Protein AF-A0A3L6MUE6-F1 (afdb_monomer_lite)

Sequence (154 aa):
MDWPVEPATLEFPALEQFYHAFGWVNPIILSSWLRNMPKLRYLKLDGLDRSLGIPYIEWRHLFDAIRDHQTVTGQSTSGLEVNVRYIHTSQWVRMSYRGVISHDSNIASERKMLSSDPEGLMDSQYCLEKHFYNELPFKYNYGLRFMLGGWKRV

Foldseek 3Di:
DDDDPDDDPDPDPQDQEDADADQDDQLQVLLVVLQRRQNHAEEEDYNHHPPDPPQLCRNVSNLVSLLPRCLAEHPHPAAHFYWYFQPQADPPFGATETWGHHPDPVRTDDADDADPDPVPLGRNRNLSCCSSNVVDPPVRSVNSCVRSPNPDPD

pLDDT: mean 78.24, std 14.58, range [39.66, 96.06]

Secondary structure (DSSP, 8-state):
-PPP-SPP-S-PPPP-EEEE--S---HHHHHHHHHT-TT--EEEEE----TT---GGGHHHHHHHHHT-HHHHSS-SS-EEEEEEEEEETTTEEEEEEEEE-SSTTTSPPPPP----TT----HHHHHHHHHTTSS-GGG-HHHHHHHT-----

Structure (mmCIF, N/CA/C/O backbone):
data_AF-A0A3L6MUE6-F1
#
_entry.id   AF-A0A3L6MUE6-F1
#
loop_
_atom_site.group_PDB
_atom_site.id
_atom_site.type_symbol
_atom_site.label_atom_id
_atom_site.label_alt_id
_atom_site.label_comp_id
_atom_site.label_asym_id
_atom_site.label_entity_id
_atom_site.label_seq_id
_atom_site.pdbx_PDB_ins_code
_atom_site.Cartn_x
_atom_site.Cartn_y
_atom_site.Cartn_z
_atom_site.occupancy
_atom_site.B_iso_or_equiv
_atom_site.auth_seq_id
_atom_site.auth_comp_id
_atom_site.auth_asym_id
_atom_site.auth_atom_id
_atom_site.pdbx_PDB_model_num
ATOM 1 N N . MET A 1 1 ? 7.981 -41.196 12.905 1.00 48.69 1 MET A N 1
ATOM 2 C CA . MET A 1 1 ? 7.707 -39.749 13.017 1.00 48.69 1 MET A CA 1
ATOM 3 C C . MET A 1 1 ? 6.461 -39.522 12.195 1.00 48.69 1 MET A C 1
ATOM 5 O O . MET A 1 1 ? 6.568 -39.386 10.983 1.00 48.69 1 MET A O 1
ATOM 9 N N . ASP A 1 2 ? 5.300 -39.623 12.834 1.00 72.44 2 ASP A N 1
ATOM 10 C CA . ASP A 1 2 ? 4.022 -39.403 12.166 1.00 72.44 2 ASP A CA 1
ATOM 11 C C . ASP A 1 2 ? 3.809 -37.898 12.026 1.00 72.44 2 ASP A C 1
ATOM 13 O O . ASP A 1 2 ? 3.928 -37.144 12.994 1.00 72.44 2 ASP A O 1
ATOM 17 N N . TRP A 1 3 ? 3.580 -37.453 10.792 1.00 70.44 3 TRP A N 1
ATOM 18 C CA . TRP A 1 3 ? 3.223 -36.070 10.511 1.00 70.44 3 TRP A CA 1
ATOM 19 C C . TRP A 1 3 ? 1.841 -35.791 11.117 1.00 70.44 3 TRP A C 1
ATOM 21 O O . TRP A 1 3 ? 0.956 -36.639 10.977 1.00 70.44 3 TRP A O 1
ATOM 31 N N . PRO A 1 4 ? 1.619 -34.647 11.784 1.00 70.44 4 PRO A N 1
ATOM 32 C CA . PRO A 1 4 ? 0.317 -34.350 12.362 1.00 70.44 4 PRO A CA 1
ATOM 33 C C . PRO A 1 4 ? -0.750 -34.301 11.259 1.00 70.44 4 PRO A C 1
ATOM 35 O O . PRO A 1 4 ? -0.640 -33.542 10.296 1.00 70.44 4 PRO A O 1
ATOM 38 N N . VAL A 1 5 ? -1.763 -35.158 11.402 1.00 74.69 5 VAL A N 1
ATOM 39 C CA . VAL A 1 5 ? -2.909 -35.290 10.482 1.00 74.69 5 VAL A CA 1
ATOM 40 C C . VAL A 1 5 ? -4.066 -34.374 10.889 1.00 74.69 5 VAL A C 1
ATOM 42 O O . VAL A 1 5 ? -4.978 -34.129 10.102 1.00 74.69 5 VAL A O 1
ATOM 45 N N . GLU A 1 6 ? -4.032 -33.874 12.124 1.00 68.44 6 GLU A N 1
ATOM 46 C CA . GLU A 1 6 ? -5.058 -32.999 12.671 1.00 68.44 6 GLU A CA 1
ATOM 47 C C . GLU A 1 6 ? -4.784 -31.536 12.292 1.00 68.44 6 GLU A C 1
ATOM 49 O O . GLU A 1 6 ? -3.644 -31.068 12.396 1.00 68.44 6 GLU A O 1
ATOM 54 N N . PRO A 1 7 ? -5.811 -30.791 11.846 1.00 60.22 7 PRO A N 1
ATOM 55 C CA . PRO A 1 7 ? -5.678 -29.368 11.579 1.00 60.22 7 PRO A CA 1
ATOM 56 C C . PRO A 1 7 ? -5.302 -28.631 12.867 1.00 60.22 7 PRO A C 1
ATOM 58 O O . PRO A 1 7 ? -5.819 -28.934 13.940 1.00 60.22 7 PRO A O 1
ATOM 61 N N . ALA A 1 8 ? -4.406 -27.649 12.759 1.00 61.56 8 ALA A N 1
ATOM 62 C CA . ALA A 1 8 ? -4.007 -26.826 13.894 1.00 61.56 8 ALA A CA 1
ATOM 63 C C . ALA A 1 8 ? -5.249 -26.195 14.554 1.00 61.56 8 ALA A C 1
ATOM 65 O O . ALA A 1 8 ? -5.962 -25.413 13.932 1.00 61.56 8 ALA A O 1
ATOM 66 N N . THR A 1 9 ? -5.507 -26.562 15.810 1.00 55.66 9 THR A N 1
ATOM 67 C CA . THR A 1 9 ? -6.663 -26.111 16.605 1.00 55.66 9 THR A CA 1
ATOM 68 C C . THR A 1 9 ? -6.404 -24.812 17.363 1.00 55.66 9 THR A C 1
ATOM 70 O O . THR A 1 9 ? -7.336 -24.186 17.862 1.00 55.66 9 THR A O 1
ATOM 73 N N . LEU A 1 10 ? -5.142 -24.392 17.457 1.00 55.62 10 LEU A N 1
ATOM 74 C CA . LEU A 1 10 ? -4.766 -23.098 18.009 1.00 55.62 10 LEU A CA 1
ATOM 75 C C . LEU A 1 10 ? -5.062 -22.016 16.974 1.00 55.62 10 LEU A C 1
ATOM 77 O O . LEU A 1 10 ? -4.404 -21.947 15.934 1.00 55.62 10 LEU A O 1
ATOM 81 N N . GLU A 1 11 ? -6.014 -21.138 17.288 1.00 58.56 11 GLU A N 1
ATOM 82 C CA . GLU A 1 11 ? -6.067 -19.832 16.642 1.00 58.56 11 GLU A CA 1
ATOM 83 C C . GLU A 1 11 ? -4.738 -19.129 16.928 1.00 58.56 11 GLU A C 1
ATOM 85 O O . GLU A 1 11 ? -4.469 -18.688 18.047 1.00 58.56 11 GLU A O 1
ATOM 90 N N . PHE A 1 12 ? -3.860 -19.080 15.925 1.00 57.12 12 PHE A N 1
ATOM 91 C CA . PHE A 1 12 ? -2.644 -18.288 16.019 1.00 57.12 12 PHE A CA 1
ATOM 92 C C . PHE A 1 12 ? -3.037 -16.847 16.358 1.00 57.12 12 PHE A C 1
ATOM 94 O O . PHE A 1 12 ? -4.003 -16.339 15.774 1.00 57.12 12 PHE A O 1
ATOM 101 N N . PRO A 1 13 ? -2.319 -16.168 17.275 1.00 63.78 13 PRO A N 1
ATOM 102 C CA . PRO A 1 13 ? -2.577 -14.761 17.527 1.00 63.78 13 PRO A CA 1
ATOM 103 C C . PRO A 1 13 ? -2.512 -14.038 16.186 1.00 63.78 13 PRO A C 1
ATOM 105 O O . PRO A 1 13 ? -1.503 -14.108 15.480 1.00 63.78 13 PRO A O 1
ATOM 108 N N . ALA A 1 14 ? -3.632 -13.429 15.800 1.00 77.69 14 ALA A N 1
ATOM 109 C CA . ALA A 1 14 ? -3.744 -12.801 14.496 1.00 77.69 14 ALA A CA 1
ATOM 110 C C . ALA A 1 14 ? -2.632 -11.756 14.361 1.00 77.69 14 ALA A C 1
ATOM 112 O O . ALA A 1 14 ? -2.505 -10.860 15.194 1.00 77.69 14 ALA A O 1
ATOM 113 N N . LEU A 1 15 ? -1.798 -11.935 13.340 1.00 87.94 15 LEU A N 1
ATOM 114 C CA . LEU A 1 15 ? -0.553 -11.203 13.184 1.00 87.94 15 LEU A CA 1
ATOM 115 C C . LEU A 1 15 ? -0.822 -9.695 13.079 1.00 87.94 15 LEU A C 1
ATOM 117 O O . LEU A 1 15 ? -1.491 -9.247 12.150 1.00 87.94 15 LEU A O 1
ATOM 121 N N . GLU A 1 16 ? -0.281 -8.917 14.017 1.00 91.38 16 GLU A N 1
ATOM 122 C CA . GLU A 1 16 ? -0.434 -7.455 14.019 1.00 91.38 16 GLU A CA 1
ATOM 123 C C . GLU A 1 16 ? 0.704 -6.733 13.297 1.00 91.38 16 GLU A C 1
ATOM 125 O O . GLU A 1 16 ? 0.531 -5.608 12.831 1.00 91.38 16 GLU A O 1
ATOM 130 N N . GLN A 1 17 ? 1.872 -7.365 13.191 1.00 93.06 17 GLN A N 1
ATOM 131 C CA . GLN A 1 17 ? 3.043 -6.768 12.562 1.00 93.06 17 GLN A CA 1
ATOM 132 C C . GLN A 1 17 ? 3.703 -7.767 11.621 1.00 93.06 17 GLN A C 1
ATOM 134 O O . GLN A 1 17 ? 4.024 -8.888 12.012 1.00 93.06 17 GLN A O 1
ATOM 139 N N . PHE A 1 18 ? 3.940 -7.341 10.387 1.00 91.38 18 PHE A N 1
ATOM 140 C CA . PHE A 1 18 ? 4.602 -8.137 9.370 1.00 91.38 18 PHE A CA 1
ATOM 141 C C . PHE A 1 18 ? 5.828 -7.390 8.859 1.00 91.38 18 PHE A C 1
ATOM 143 O O . PHE A 1 18 ? 5.739 -6.296 8.298 1.00 91.38 18 PHE A O 1
ATOM 150 N N . TYR A 1 19 ? 6.984 -8.011 9.064 1.00 90.50 19 TYR A N 1
ATOM 151 C CA . TYR A 1 19 ? 8.278 -7.509 8.636 1.00 90.50 19 TYR A CA 1
ATOM 152 C C . TYR A 1 19 ? 8.828 -8.466 7.597 1.00 90.50 19 TYR A C 1
ATOM 154 O O . TYR A 1 19 ? 9.045 -9.643 7.883 1.00 90.50 19 TYR A O 1
ATOM 162 N N . HIS A 1 20 ? 9.089 -7.956 6.403 1.00 84.81 20 HIS A N 1
ATOM 163 C CA . HIS A 1 20 ? 9.723 -8.736 5.362 1.00 84.81 20 HIS A CA 1
ATOM 164 C C . HIS A 1 20 ? 10.863 -7.946 4.732 1.00 84.81 20 HIS A C 1
ATOM 166 O O . HIS A 1 20 ? 10.673 -6.841 4.225 1.00 84.81 20 HIS A O 1
ATOM 172 N N . ALA A 1 21 ? 12.062 -8.516 4.815 1.00 72.69 21 ALA A N 1
ATOM 173 C CA . ALA A 1 21 ? 13.302 -7.896 4.377 1.00 72.69 21 ALA A CA 1
ATOM 174 C C . ALA A 1 21 ? 14.227 -8.966 3.787 1.00 72.69 21 ALA A C 1
ATOM 176 O O . ALA A 1 21 ? 15.202 -9.363 4.416 1.00 72.69 21 ALA A O 1
ATOM 177 N N . PHE A 1 22 ? 13.888 -9.472 2.605 1.00 64.44 22 PHE A N 1
ATOM 178 C CA . PHE A 1 22 ? 14.767 -10.327 1.812 1.00 64.44 22 PHE A CA 1
ATOM 179 C C . PHE A 1 22 ? 14.550 -10.025 0.332 1.00 64.44 22 PHE A C 1
ATOM 181 O O . PHE A 1 22 ? 13.432 -9.732 -0.085 1.00 64.44 22 PHE A O 1
ATOM 188 N N . GLY A 1 23 ? 15.625 -10.105 -0.456 1.00 63.47 23 GLY A N 1
ATOM 189 C CA . GLY A 1 23 ? 15.652 -9.679 -1.859 1.00 63.47 23 GLY A CA 1
ATOM 190 C C . GLY A 1 23 ? 14.593 -10.310 -2.765 1.00 63.47 23 GLY A C 1
ATOM 191 O O . GLY A 1 23 ? 14.295 -9.748 -3.813 1.00 63.47 23 GLY A O 1
ATOM 192 N N . TRP A 1 24 ? 13.999 -11.442 -2.372 1.00 67.56 24 TRP A N 1
ATOM 193 C CA . TRP A 1 24 ? 13.121 -12.247 -3.220 1.00 67.56 24 TRP A CA 1
ATOM 194 C C . TRP A 1 24 ? 11.772 -12.507 -2.550 1.00 67.56 24 TRP A C 1
ATOM 196 O O . TRP A 1 24 ? 11.657 -13.355 -1.666 1.00 67.56 24 TRP A O 1
ATOM 206 N N . VAL A 1 25 ? 10.723 -11.830 -3.022 1.00 70.69 25 VAL A N 1
ATOM 207 C CA . VAL A 1 25 ? 9.339 -12.179 -2.682 1.00 70.69 25 VAL A CA 1
ATOM 208 C C . VAL A 1 25 ? 8.438 -12.018 -3.897 1.00 70.69 25 VAL A C 1
ATOM 210 O O . VAL A 1 25 ? 8.577 -11.074 -4.672 1.00 70.69 25 VAL A O 1
ATOM 213 N N . ASN A 1 26 ? 7.491 -12.941 -4.062 1.00 78.81 26 ASN A N 1
ATOM 214 C CA . ASN A 1 26 ? 6.472 -12.836 -5.097 1.00 78.81 26 ASN A CA 1
ATOM 215 C C . ASN A 1 26 ? 5.346 -11.895 -4.611 1.00 78.81 26 ASN A C 1
ATOM 217 O O . ASN A 1 26 ? 4.681 -12.235 -3.624 1.00 78.81 26 ASN A O 1
ATOM 221 N N . PRO A 1 27 ? 5.081 -10.758 -5.289 1.00 81.75 27 PRO A N 1
ATOM 222 C CA . PRO A 1 27 ? 4.027 -9.819 -4.896 1.00 81.75 27 PRO A CA 1
ATOM 223 C C . PRO A 1 27 ? 2.633 -10.453 -4.808 1.00 81.75 27 PRO A C 1
ATOM 225 O O . PRO A 1 27 ? 1.828 -10.032 -3.982 1.00 81.75 27 PRO A O 1
ATOM 228 N N . ILE A 1 28 ? 2.354 -11.493 -5.601 1.00 85.31 28 ILE A N 1
ATOM 229 C CA . ILE A 1 28 ? 1.088 -12.239 -5.567 1.00 85.31 28 ILE A CA 1
ATOM 230 C C . ILE A 1 28 ? 0.968 -13.011 -4.251 1.00 85.31 28 ILE A C 1
ATOM 232 O O . ILE A 1 28 ? -0.053 -12.916 -3.570 1.00 85.31 28 ILE A O 1
ATOM 236 N N . ILE A 1 29 ? 2.019 -13.738 -3.858 1.00 85.38 29 ILE A N 1
ATOM 237 C CA . ILE A 1 29 ? 2.036 -14.496 -2.597 1.00 85.38 29 ILE A CA 1
ATOM 238 C C . ILE A 1 29 ? 1.884 -13.535 -1.421 1.00 85.38 29 ILE A C 1
ATOM 240 O O . ILE A 1 29 ? 1.026 -13.744 -0.565 1.00 85.38 29 ILE A O 1
ATOM 244 N N . LEU A 1 30 ? 2.650 -12.443 -1.422 1.00 87.31 30 LEU A N 1
ATOM 245 C CA . LEU A 1 30 ? 2.560 -11.442 -0.371 1.00 87.31 30 LEU A CA 1
ATOM 246 C C . LEU A 1 30 ? 1.166 -10.796 -0.319 1.00 87.31 30 LEU A C 1
ATOM 248 O O . LEU A 1 30 ? 0.614 -10.631 0.763 1.00 87.31 30 LEU A O 1
ATOM 252 N N . SER A 1 31 ? 0.547 -10.508 -1.468 1.00 90.25 31 SER A N 1
ATOM 253 C CA . SER A 1 31 ? -0.829 -9.997 -1.510 1.00 90.25 31 SER A CA 1
ATOM 254 C C . SER A 1 31 ? -1.840 -10.969 -0.891 1.00 90.25 31 SER A C 1
ATOM 256 O O . SER A 1 31 ? -2.765 -10.539 -0.203 1.00 90.25 31 SER A O 1
ATOM 258 N N . SER A 1 32 ? -1.647 -12.277 -1.090 1.00 89.62 32 SER A N 1
ATOM 259 C CA . SER A 1 32 ? -2.472 -13.316 -0.472 1.00 89.62 32 SER A CA 1
ATOM 260 C C . SER A 1 32 ? -2.282 -13.340 1.043 1.00 89.62 32 SER A C 1
ATOM 262 O O . SER A 1 32 ? -3.259 -13.397 1.785 1.00 89.62 32 SER A O 1
ATOM 264 N N . TRP A 1 33 ? -1.042 -13.221 1.521 1.00 90.00 33 TRP A N 1
ATOM 265 C CA . TRP A 1 33 ? -0.752 -13.151 2.953 1.00 90.00 33 TRP A CA 1
ATOM 266 C C . TRP A 1 33 ? -1.421 -11.951 3.613 1.00 90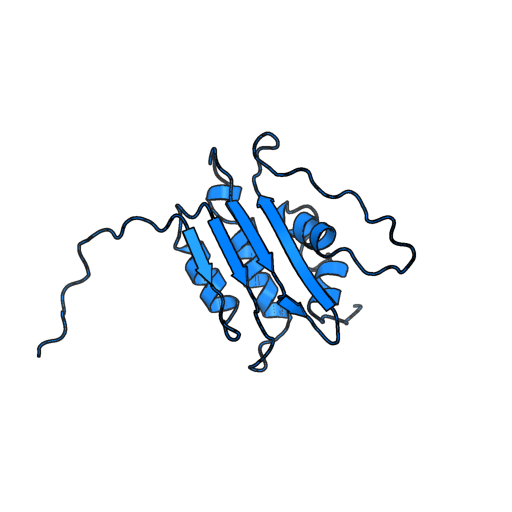.00 33 TRP A C 1
ATOM 268 O O . TRP A 1 33 ? -2.131 -12.137 4.596 1.00 90.00 33 TRP A O 1
ATOM 278 N N . LEU A 1 34 ? -1.285 -10.753 3.034 1.00 90.50 34 LEU A N 1
ATOM 279 C CA . LEU A 1 34 ? -1.917 -9.544 3.573 1.00 90.50 34 LEU A CA 1
ATOM 280 C C . LEU A 1 34 ? -3.438 -9.697 3.693 1.00 90.50 34 LEU A C 1
ATOM 282 O O . LEU A 1 34 ? -4.013 -9.337 4.713 1.00 90.50 34 LEU A O 1
ATOM 286 N N . ARG A 1 35 ? -4.097 -10.305 2.700 1.00 89.69 35 ARG A N 1
ATOM 287 C CA . ARG A 1 35 ? -5.549 -10.565 2.746 1.00 89.69 35 ARG A CA 1
ATOM 288 C C . ARG A 1 35 ? -5.967 -11.505 3.880 1.00 89.69 35 ARG A C 1
ATOM 290 O O . ARG A 1 35 ? -7.115 -11.452 4.307 1.00 89.69 35 ARG A O 1
ATOM 297 N N . ASN A 1 36 ? -5.058 -12.353 4.356 1.00 88.38 36 ASN A N 1
ATOM 298 C CA . ASN A 1 36 ? -5.296 -13.323 5.425 1.00 88.38 36 ASN A CA 1
ATOM 299 C C . ASN A 1 36 ? -4.746 -12.864 6.791 1.00 88.38 36 ASN A C 1
ATOM 301 O O . ASN A 1 36 ? -4.722 -13.650 7.735 1.00 88.38 36 ASN A O 1
ATOM 305 N N . MET A 1 37 ? -4.326 -11.601 6.924 1.00 90.25 37 MET A N 1
ATOM 306 C CA . MET A 1 37 ? -3.836 -11.011 8.177 1.00 90.25 37 MET A CA 1
ATOM 307 C C . MET A 1 37 ? -4.776 -9.888 8.655 1.00 90.25 37 MET A C 1
ATOM 309 O O . MET A 1 37 ? -4.380 -8.729 8.710 1.00 90.25 37 MET A O 1
ATOM 313 N N . PRO A 1 38 ? -6.027 -10.189 9.049 1.00 87.50 38 PRO A N 1
ATOM 314 C CA . PRO A 1 38 ? -7.067 -9.175 9.272 1.00 87.50 38 PRO A CA 1
ATOM 315 C C . PRO A 1 38 ? -6.750 -8.168 10.388 1.00 87.50 38 PRO A C 1
ATOM 317 O O . PRO A 1 38 ? -7.289 -7.064 10.398 1.00 87.50 38 PRO A O 1
ATOM 320 N N . LYS A 1 39 ? -5.869 -8.530 11.330 1.00 88.06 39 LYS A N 1
ATOM 321 C CA . LYS A 1 39 ? -5.440 -7.657 12.434 1.00 88.06 39 LYS A CA 1
ATOM 322 C C . LYS A 1 39 ? -4.116 -6.936 12.163 1.00 88.06 39 LYS A C 1
ATOM 324 O O . LYS A 1 39 ? -3.582 -6.315 13.078 1.00 88.06 39 LYS A O 1
ATOM 329 N N . LEU A 1 40 ? -3.588 -6.996 10.937 1.00 92.56 40 LEU A N 1
ATOM 330 C CA . LEU A 1 40 ? -2.327 -6.350 10.590 1.00 92.56 40 LEU A CA 1
ATOM 331 C C . LEU A 1 40 ? -2.432 -4.829 10.741 1.00 92.56 40 LEU A C 1
ATOM 333 O O . LEU A 1 40 ? -3.236 -4.170 10.081 1.00 92.56 40 LEU A O 1
ATOM 337 N N . ARG A 1 41 ? -1.577 -4.282 11.600 1.00 93.19 41 ARG A N 1
ATOM 338 C CA . ARG A 1 41 ? -1.441 -2.850 11.890 1.00 93.19 41 ARG A CA 1
ATOM 339 C C . ARG A 1 41 ? -0.161 -2.265 11.324 1.00 93.19 41 ARG A C 1
ATOM 341 O O . ARG A 1 41 ? -0.134 -1.082 11.013 1.00 93.19 41 ARG A O 1
ATOM 348 N N . TYR A 1 42 ? 0.878 -3.083 11.181 1.00 95.06 42 TYR A N 1
ATOM 349 C CA . TYR A 1 42 ? 2.178 -2.646 10.698 1.00 95.06 42 TYR A CA 1
ATOM 350 C C . TYR A 1 42 ? 2.703 -3.568 9.600 1.00 95.06 42 TYR A C 1
ATOM 352 O O . TYR A 1 42 ? 2.877 -4.768 9.811 1.00 95.06 42 TYR A O 1
ATOM 360 N N . LEU A 1 43 ? 3.007 -2.992 8.443 1.00 94.38 43 LEU A N 1
ATOM 361 C CA . LEU A 1 43 ? 3.596 -3.658 7.293 1.00 94.38 43 LEU A CA 1
ATOM 362 C C . LEU A 1 43 ? 4.916 -2.980 6.937 1.00 94.38 43 LEU A C 1
ATOM 364 O O . LEU A 1 43 ? 4.931 -1.839 6.476 1.00 94.38 43 LEU A O 1
ATOM 368 N N . LYS A 1 44 ? 6.028 -3.705 7.062 1.00 93.00 44 LYS A N 1
ATOM 369 C CA . LYS A 1 44 ? 7.328 -3.254 6.562 1.00 93.00 44 LYS A CA 1
ATOM 370 C C . LYS A 1 44 ? 7.867 -4.185 5.496 1.00 93.00 44 LYS A C 1
ATOM 372 O O . LYS A 1 44 ? 8.057 -5.373 5.745 1.00 93.00 44 LYS A O 1
ATOM 377 N N . LEU A 1 45 ? 8.172 -3.600 4.345 1.00 88.00 45 LEU A N 1
ATOM 378 C CA . LEU A 1 45 ? 8.750 -4.263 3.186 1.00 88.00 45 LEU A CA 1
ATOM 379 C C . LEU A 1 45 ? 10.061 -3.571 2.835 1.00 88.00 45 LEU A C 1
ATOM 381 O O . LEU A 1 45 ? 10.069 -2.366 2.588 1.00 88.00 45 LEU A O 1
ATOM 385 N N . ASP A 1 46 ? 11.162 -4.313 2.840 1.00 84.62 46 ASP A N 1
ATOM 386 C CA . ASP A 1 46 ? 12.502 -3.761 2.638 1.00 84.62 46 ASP A CA 1
ATOM 387 C C . ASP A 1 46 ? 13.291 -4.546 1.590 1.00 84.62 46 ASP A C 1
ATOM 389 O O . ASP A 1 46 ? 13.237 -5.777 1.563 1.00 84.62 46 ASP A O 1
ATOM 393 N N . GLY A 1 47 ? 14.052 -3.828 0.764 1.00 69.00 47 GLY A N 1
ATOM 394 C CA . GLY A 1 47 ? 15.062 -4.405 -0.124 1.00 69.00 47 GLY A CA 1
ATOM 395 C C . GLY A 1 47 ? 14.524 -5.395 -1.155 1.00 69.00 47 GLY A C 1
ATOM 396 O O . GLY A 1 47 ? 15.234 -6.331 -1.509 1.00 69.00 47 GLY A O 1
ATOM 397 N N . LEU A 1 48 ? 13.282 -5.223 -1.617 1.00 70.50 48 LEU A N 1
ATOM 398 C CA . LEU A 1 48 ? 12.687 -6.115 -2.609 1.00 70.50 48 LEU A CA 1
ATOM 399 C C . LEU A 1 48 ? 13.312 -5.870 -3.992 1.00 70.50 48 LEU A C 1
ATOM 401 O O . LEU A 1 48 ? 13.193 -4.776 -4.557 1.00 70.50 48 LEU A O 1
ATOM 405 N N . ASP A 1 49 ? 13.959 -6.898 -4.538 1.00 63.47 49 ASP A N 1
ATOM 406 C CA . ASP A 1 49 ? 14.622 -6.872 -5.839 1.00 63.47 49 ASP A CA 1
ATOM 407 C C . ASP A 1 49 ? 13.763 -7.559 -6.921 1.00 63.47 49 ASP A C 1
ATOM 409 O O . ASP A 1 49 ? 12.945 -8.439 -6.657 1.00 63.47 49 ASP A O 1
ATOM 413 N N . ARG A 1 50 ? 13.944 -7.152 -8.183 1.00 61.97 50 ARG A N 1
ATOM 414 C CA . ARG A 1 50 ? 13.214 -7.650 -9.368 1.00 61.97 50 ARG A CA 1
ATOM 415 C C . ARG A 1 50 ? 13.617 -9.068 -9.788 1.00 61.97 50 ARG A C 1
ATOM 417 O O . ARG A 1 50 ? 13.209 -9.526 -10.863 1.00 61.97 50 ARG A O 1
ATOM 424 N N . SER A 1 51 ? 14.460 -9.750 -9.023 1.00 50.09 51 SER A N 1
ATOM 425 C CA . SER A 1 51 ? 15.059 -11.015 -9.426 1.00 50.09 51 SER A CA 1
ATOM 426 C C . SER A 1 51 ? 14.029 -12.141 -9.337 1.00 50.09 51 SER A C 1
ATOM 428 O O . SER A 1 51 ? 13.831 -12.712 -8.276 1.00 50.09 51 SER A O 1
ATOM 430 N N . LEU A 1 52 ? 13.339 -12.388 -10.466 1.00 50.44 52 LEU A N 1
ATOM 431 C CA . LEU A 1 52 ? 12.870 -13.698 -10.978 1.00 50.44 52 LEU A CA 1
ATOM 432 C C . LEU A 1 52 ? 12.034 -13.605 -12.287 1.00 50.44 52 LEU A C 1
ATOM 434 O O . LEU A 1 52 ? 11.357 -14.558 -12.658 1.00 50.44 52 LEU A O 1
ATOM 438 N N . GLY A 1 53 ? 12.046 -12.481 -13.020 1.00 56.03 53 GLY A N 1
ATOM 439 C CA . GLY A 1 53 ? 11.263 -12.367 -14.267 1.00 56.03 53 GLY A CA 1
ATOM 440 C C . GLY A 1 53 ? 9.756 -12.179 -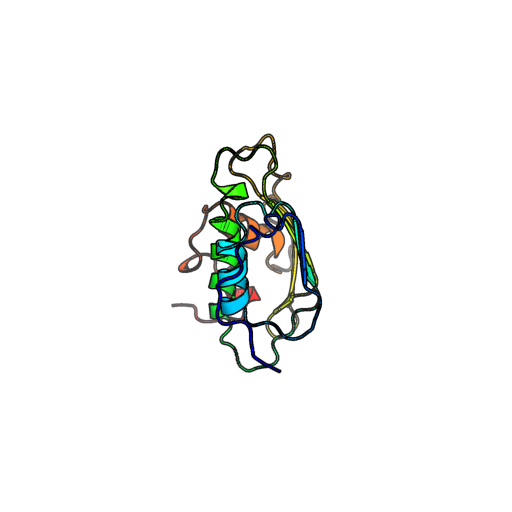14.047 1.00 56.03 53 GLY A C 1
ATOM 441 O O . GLY A 1 53 ? 8.966 -12.346 -14.974 1.00 56.03 53 GLY A O 1
ATOM 442 N N . ILE A 1 54 ? 9.357 -11.798 -12.829 1.00 61.56 54 ILE A N 1
ATOM 443 C CA . ILE A 1 54 ? 7.975 -11.446 -12.496 1.00 61.56 54 ILE A CA 1
ATOM 444 C C . ILE A 1 54 ? 7.586 -10.170 -13.268 1.00 61.56 54 ILE A C 1
ATOM 446 O O . ILE A 1 54 ? 8.296 -9.158 -13.172 1.00 61.56 54 ILE A O 1
ATOM 450 N N . PRO A 1 55 ? 6.473 -10.179 -14.027 1.00 68.06 55 PRO A N 1
ATOM 451 C CA . PRO A 1 55 ? 5.986 -8.993 -14.715 1.00 68.06 55 PRO A CA 1
ATOM 452 C C . PRO A 1 55 ? 5.769 -7.827 -13.748 1.00 68.06 55 PRO A C 1
ATOM 454 O O . PRO A 1 55 ? 5.218 -7.984 -12.662 1.00 68.06 55 PRO A O 1
ATOM 457 N N . TYR A 1 56 ? 6.141 -6.619 -14.167 1.00 68.69 56 TYR A N 1
ATOM 458 C CA . TYR A 1 56 ? 5.977 -5.410 -13.352 1.00 68.69 56 TYR A CA 1
ATOM 459 C C . TYR A 1 56 ? 4.535 -5.164 -12.889 1.00 68.69 56 TYR A C 1
ATOM 461 O O . TYR A 1 56 ? 4.304 -4.507 -11.877 1.00 68.69 56 TYR A O 1
ATOM 469 N N . ILE A 1 57 ? 3.562 -5.680 -13.643 1.00 70.19 57 ILE A N 1
ATOM 470 C CA . ILE A 1 57 ? 2.142 -5.551 -13.340 1.00 70.19 57 ILE A CA 1
ATOM 471 C C . ILE A 1 57 ? 1.761 -6.302 -12.062 1.00 70.19 57 ILE A C 1
ATOM 473 O O . ILE A 1 57 ? 0.800 -5.905 -11.413 1.00 70.19 57 ILE A O 1
ATOM 477 N N . GLU A 1 58 ? 2.529 -7.317 -11.652 1.00 79.38 58 GLU A N 1
ATOM 478 C CA . GLU A 1 58 ? 2.190 -8.138 -10.486 1.00 79.38 58 GLU A CA 1
ATOM 479 C C . GLU A 1 58 ? 2.275 -7.363 -9.167 1.00 79.38 58 GLU A C 1
ATOM 481 O O . GLU A 1 58 ? 1.548 -7.650 -8.218 1.00 79.38 58 GLU A O 1
ATOM 486 N N . TRP A 1 59 ? 3.084 -6.303 -9.124 1.00 81.44 59 TRP A N 1
ATOM 487 C CA . TRP A 1 59 ? 3.165 -5.389 -7.983 1.00 81.44 59 TRP A CA 1
ATOM 488 C C . TRP A 1 59 ? 1.841 -4.695 -7.671 1.00 81.44 59 TRP A C 1
ATOM 490 O O . TRP A 1 59 ? 1.593 -4.347 -6.517 1.00 81.44 59 TRP A O 1
ATOM 500 N N . ARG A 1 60 ? 0.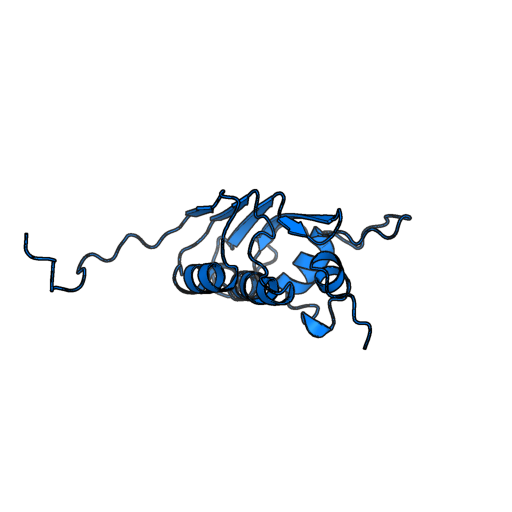946 -4.561 -8.662 1.00 86.25 60 ARG A N 1
ATOM 501 C CA . ARG A 1 60 ? -0.406 -4.052 -8.415 1.00 86.25 60 ARG A CA 1
ATOM 502 C C . ARG A 1 60 ? -1.151 -4.917 -7.403 1.00 86.25 60 ARG A C 1
ATOM 504 O O . ARG A 1 60 ? -1.910 -4.371 -6.625 1.00 86.25 60 ARG A O 1
ATOM 511 N N . HIS A 1 61 ? -0.931 -6.237 -7.390 1.00 88.75 61 HIS A N 1
ATOM 512 C CA . HIS A 1 61 ? -1.666 -7.140 -6.504 1.00 88.75 61 HIS A CA 1
ATOM 513 C C . HIS A 1 61 ? -1.320 -6.867 -5.045 1.00 88.75 61 HIS A C 1
ATOM 515 O O . HIS A 1 61 ? -2.208 -6.852 -4.194 1.00 88.75 61 HIS A O 1
ATOM 521 N N . LEU A 1 62 ? -0.045 -6.583 -4.774 1.00 89.88 62 LEU A N 1
ATOM 522 C CA . LEU A 1 62 ? 0.410 -6.138 -3.465 1.00 89.88 62 LEU A CA 1
ATOM 523 C C . LEU A 1 62 ? -0.222 -4.793 -3.085 1.00 89.88 62 LEU A C 1
ATOM 525 O O . LEU A 1 62 ? -0.755 -4.659 -1.988 1.00 89.88 62 LEU A O 1
ATOM 529 N N . PHE A 1 63 ? -0.193 -3.811 -3.986 1.00 91.38 63 PHE A N 1
ATOM 530 C CA . PHE A 1 63 ? -0.724 -2.477 -3.698 1.00 91.38 63 PHE A CA 1
ATOM 531 C C . PHE A 1 63 ? -2.251 -2.457 -3.541 1.00 91.38 63 PHE A C 1
ATOM 533 O O . PHE A 1 63 ? -2.753 -1.803 -2.629 1.00 91.38 63 PHE A O 1
ATOM 540 N N . ASP A 1 64 ? -2.973 -3.240 -4.344 1.00 93.44 64 ASP A N 1
ATOM 541 C CA . ASP A 1 64 ? -4.411 -3.465 -4.201 1.00 93.44 64 ASP A CA 1
ATOM 542 C C . ASP A 1 64 ? -4.712 -4.128 -2.849 1.00 93.44 64 ASP A C 1
ATOM 544 O O . ASP A 1 64 ? -5.632 -3.714 -2.156 1.00 93.44 64 ASP A O 1
ATOM 548 N N . ALA A 1 65 ? -3.919 -5.122 -2.427 1.00 94.00 65 ALA A N 1
ATOM 549 C CA . ALA A 1 65 ? -4.101 -5.765 -1.124 1.00 94.00 65 ALA A CA 1
ATOM 550 C C . ALA A 1 65 ? -3.843 -4.819 0.060 1.00 94.00 65 ALA A C 1
ATOM 552 O O . ALA A 1 65 ? -4.500 -4.962 1.085 1.00 94.00 65 ALA A O 1
ATOM 553 N N . ILE A 1 66 ? -2.926 -3.855 -0.080 1.00 94.31 66 ILE A N 1
ATOM 554 C CA . ILE A 1 66 ? -2.718 -2.788 0.910 1.00 94.31 66 ILE A CA 1
ATOM 555 C C . ILE A 1 66 ? -3.927 -1.846 0.936 1.00 94.31 66 ILE A C 1
ATOM 557 O O . ILE A 1 66 ? -4.477 -1.606 2.006 1.00 94.31 66 ILE A O 1
ATOM 561 N N . ARG A 1 67 ? -4.361 -1.345 -0.231 1.00 93.81 67 ARG A N 1
ATOM 562 C CA . ARG A 1 67 ? -5.533 -0.461 -0.366 1.00 93.81 67 ARG A CA 1
ATOM 563 C C . ARG A 1 67 ? -6.780 -1.085 0.260 1.00 93.81 67 ARG A C 1
ATOM 565 O O . ARG A 1 67 ? -7.492 -0.429 1.007 1.00 93.81 67 ARG A O 1
ATOM 572 N N . ASP A 1 68 ? -7.029 -2.352 -0.057 1.00 93.31 68 ASP A N 1
ATOM 573 C CA . ASP A 1 68 ? -8.253 -3.060 0.318 1.00 93.31 68 ASP A CA 1
ATOM 574 C C . ASP A 1 68 ? -8.156 -3.727 1.699 1.00 93.31 68 ASP A C 1
ATOM 576 O O . ASP A 1 68 ? -9.074 -4.441 2.110 1.00 93.31 68 ASP A O 1
ATOM 580 N N . HIS A 1 69 ? -7.051 -3.532 2.424 1.00 93.62 69 HIS A N 1
ATOM 581 C CA . HIS A 1 69 ? -6.850 -4.178 3.712 1.00 93.62 69 HIS A CA 1
ATOM 582 C C . HIS A 1 69 ? -7.933 -3.751 4.716 1.00 93.62 69 HIS A C 1
ATOM 584 O O . HIS A 1 69 ? -8.368 -2.597 4.743 1.00 93.62 69 HIS A O 1
ATOM 590 N N . GLN A 1 70 ? -8.370 -4.669 5.581 1.00 89.88 70 GLN A N 1
ATOM 591 C CA . GLN A 1 70 ? -9.467 -4.406 6.522 1.00 89.88 70 GLN A CA 1
ATOM 592 C C . GLN A 1 70 ? -9.147 -3.272 7.502 1.00 89.88 70 GLN A C 1
ATOM 594 O O . GLN A 1 70 ? -10.036 -2.513 7.881 1.00 89.88 70 GLN A O 1
ATOM 599 N N . THR A 1 71 ? -7.877 -3.112 7.877 1.00 90.81 71 THR A N 1
ATOM 600 C CA . THR A 1 71 ? -7.452 -1.999 8.737 1.00 90.81 71 THR A CA 1
ATOM 601 C C . THR A 1 71 ? -7.413 -0.646 8.029 1.00 90.81 71 THR A C 1
ATOM 603 O O . THR A 1 71 ? -7.381 0.364 8.723 1.00 90.81 71 THR A O 1
ATOM 606 N N . VAL A 1 72 ? -7.479 -0.613 6.692 1.00 89.50 72 VAL A N 1
ATOM 607 C CA . VAL A 1 72 ? -7.603 0.613 5.883 1.00 89.50 72 VAL A CA 1
ATOM 608 C C . VAL A 1 72 ? -9.068 0.963 5.625 1.00 89.50 72 VAL A C 1
ATOM 610 O O . VAL A 1 72 ? -9.471 2.114 5.786 1.00 89.50 72 VAL A O 1
ATOM 613 N N . THR A 1 73 ? -9.854 -0.032 5.204 1.00 82.56 73 THR A N 1
ATOM 614 C CA . THR A 1 73 ? -11.226 0.156 4.703 1.00 82.56 73 THR A CA 1
ATOM 615 C C . THR A 1 73 ? -12.308 0.032 5.776 1.00 82.56 73 THR A C 1
ATOM 617 O O . THR A 1 73 ? -13.416 0.533 5.582 1.00 82.56 73 THR A O 1
ATOM 620 N N . GLY A 1 74 ? -12.021 -0.652 6.887 1.00 72.62 74 GLY A N 1
ATOM 621 C CA . GLY A 1 74 ? -12.970 -0.903 7.970 1.00 72.62 74 GLY A CA 1
ATOM 622 C C . GLY A 1 74 ? -13.062 0.230 8.997 1.00 72.62 74 GLY A C 1
ATOM 623 O O . GLY A 1 74 ? -12.369 1.237 8.909 1.00 72.62 74 GLY A O 1
ATOM 624 N N . GLN A 1 75 ? -13.868 0.020 10.045 1.00 66.44 75 GLN A N 1
ATOM 625 C CA . GLN A 1 75 ? -13.954 0.890 11.237 1.00 66.44 75 GLN A CA 1
ATOM 626 C C . GLN A 1 75 ? -12.720 0.757 12.156 1.00 66.44 75 GLN A C 1
ATOM 628 O O . GLN A 1 75 ? -12.818 0.787 13.382 1.00 66.44 75 GLN A O 1
ATOM 633 N N . SER A 1 76 ? -11.551 0.520 11.569 1.00 72.50 76 SER A N 1
ATOM 634 C CA . SER A 1 76 ? -10.297 0.385 12.294 1.00 72.50 76 SER A CA 1
ATOM 635 C C . SER A 1 76 ? -9.882 1.739 12.860 1.00 72.50 76 SER A C 1
ATOM 637 O O . SER A 1 76 ? -9.767 2.713 12.122 1.00 72.50 76 SER A O 1
ATOM 639 N N . THR A 1 77 ? -9.602 1.794 14.161 1.00 77.12 77 THR A N 1
ATOM 640 C CA . THR A 1 77 ? -9.126 3.011 14.837 1.00 77.12 77 THR A CA 1
ATOM 641 C C . THR A 1 77 ? -7.627 3.265 14.652 1.00 77.12 77 THR A C 1
ATOM 643 O O . THR A 1 77 ? -7.132 4.298 15.090 1.00 77.12 77 THR A O 1
ATOM 646 N N . SER A 1 78 ? -6.890 2.339 14.026 1.00 83.56 78 SER A N 1
ATOM 647 C CA . SER A 1 78 ? -5.427 2.423 13.894 1.00 83.56 78 SER A CA 1
ATOM 648 C C . SER A 1 78 ? -4.913 2.606 12.466 1.00 83.56 78 SER A C 1
ATOM 650 O O . SER A 1 78 ? -3.742 2.929 12.298 1.00 83.56 78 SER A O 1
ATOM 652 N N . GLY A 1 79 ? -5.739 2.386 11.437 1.00 91.12 79 GLY A N 1
ATOM 653 C CA . GLY A 1 79 ? -5.242 2.319 10.058 1.00 91.12 79 GLY A CA 1
ATOM 654 C C . GLY A 1 79 ? -4.260 1.156 9.836 1.00 91.12 79 GLY A C 1
ATOM 655 O O . GLY A 1 79 ? -4.108 0.275 10.692 1.00 91.12 79 GLY A O 1
ATOM 656 N N . LEU A 1 80 ? -3.578 1.175 8.689 1.00 95.25 80 LEU A N 1
ATOM 657 C CA . LEU A 1 80 ? -2.419 0.330 8.390 1.00 95.25 80 LEU A CA 1
ATOM 658 C C . LEU A 1 80 ? -1.169 1.205 8.245 1.00 95.25 80 LEU A C 1
ATOM 660 O O . LEU A 1 80 ? -1.074 1.990 7.301 1.00 95.25 80 LEU A O 1
ATOM 664 N N . GLU A 1 81 ? -0.193 1.056 9.140 1.00 96.06 81 GLU A N 1
ATOM 665 C CA . GLU A 1 81 ? 1.128 1.658 8.959 1.00 96.06 81 GLU A CA 1
ATOM 666 C C . GLU A 1 81 ? 1.910 0.853 7.918 1.00 96.06 81 GLU A C 1
ATOM 668 O O . GLU A 1 81 ? 2.193 -0.331 8.103 1.00 96.06 81 GLU A O 1
ATOM 673 N N . VAL A 1 82 ? 2.271 1.505 6.816 1.00 94.88 82 VAL A N 1
ATOM 674 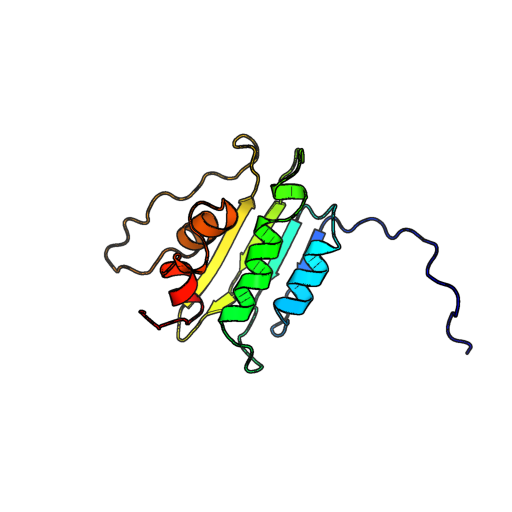C CA . VAL A 1 82 ? 3.029 0.908 5.720 1.00 94.88 82 VAL A CA 1
ATOM 675 C C . VAL A 1 82 ? 4.382 1.592 5.607 1.00 94.88 82 VAL A C 1
ATOM 677 O O . VAL A 1 82 ? 4.480 2.812 5.490 1.00 94.88 82 VAL A O 1
ATOM 680 N N . ASN A 1 83 ? 5.437 0.784 5.599 1.00 92.56 83 ASN A N 1
ATOM 681 C CA . ASN A 1 83 ? 6.817 1.207 5.425 1.00 92.56 83 ASN A CA 1
ATOM 682 C C . ASN A 1 83 ? 7.473 0.376 4.321 1.00 92.56 83 ASN A C 1
ATOM 684 O O . ASN A 1 83 ? 7.989 -0.718 4.550 1.00 92.56 83 ASN A O 1
ATOM 688 N N . VAL A 1 84 ? 7.425 0.905 3.108 1.00 88.25 84 VAL A N 1
ATOM 689 C CA . VAL A 1 84 ? 8.035 0.332 1.916 1.00 88.25 84 VAL A CA 1
ATOM 690 C C . VAL A 1 84 ? 9.359 1.040 1.675 1.00 88.25 84 VAL A C 1
ATOM 692 O O . VAL A 1 84 ? 9.388 2.247 1.431 1.00 88.25 84 VAL A O 1
ATOM 695 N N . ARG A 1 85 ? 10.462 0.298 1.728 1.00 84.19 85 ARG A N 1
ATOM 696 C CA . ARG A 1 85 ? 11.809 0.835 1.532 1.00 84.19 85 ARG A CA 1
ATOM 697 C C . ARG A 1 85 ? 12.514 0.098 0.413 1.00 84.19 85 ARG A C 1
ATOM 699 O O . ARG A 1 85 ? 12.558 -1.128 0.399 1.00 84.19 85 ARG A O 1
ATOM 706 N N . TYR A 1 86 ? 13.105 0.875 -0.491 1.00 73.94 86 TYR A N 1
ATOM 707 C CA . TYR A 1 86 ? 14.006 0.365 -1.521 1.00 73.94 86 TYR A CA 1
ATOM 708 C C . TYR A 1 86 ? 13.387 -0.745 -2.379 1.00 73.94 86 TYR A C 1
ATOM 710 O O . TYR A 1 86 ? 14.052 -1.735 -2.674 1.00 73.94 86 TYR A O 1
ATOM 718 N N . ILE A 1 87 ? 12.130 -0.587 -2.818 1.00 75.25 87 ILE A N 1
ATOM 719 C CA . ILE A 1 87 ? 11.663 -1.418 -3.931 1.00 75.25 87 ILE A CA 1
ATOM 720 C C . ILE A 1 87 ? 12.418 -0.938 -5.167 1.00 75.25 87 ILE A C 1
ATOM 722 O O . ILE A 1 87 ? 12.273 0.211 -5.600 1.00 75.25 87 ILE A O 1
ATOM 726 N N . HIS A 1 88 ? 13.254 -1.812 -5.716 1.00 69.31 88 HIS A N 1
ATOM 727 C CA . HIS A 1 88 ? 13.992 -1.529 -6.936 1.00 69.31 88 HIS A CA 1
ATOM 728 C C . HIS A 1 88 ? 13.035 -1.644 -8.128 1.00 69.31 88 HIS A C 1
ATOM 730 O O . HIS A 1 88 ? 12.599 -2.735 -8.492 1.00 69.31 88 HIS A O 1
ATOM 736 N N . THR A 1 89 ? 12.677 -0.514 -8.741 1.00 62.59 89 THR A N 1
ATOM 737 C CA . THR A 1 89 ? 11.713 -0.456 -9.848 1.00 62.59 89 THR A CA 1
ATOM 738 C C . THR A 1 89 ? 12.381 0.056 -11.126 1.00 62.59 89 THR A C 1
ATOM 740 O O . THR A 1 89 ? 13.088 1.056 -11.094 1.00 62.59 89 THR A O 1
ATOM 743 N N . SER A 1 90 ? 12.197 -0.666 -12.242 1.00 61.03 90 SER A N 1
ATOM 744 C CA . SER A 1 90 ? 12.875 -0.462 -13.544 1.00 61.03 90 SER A CA 1
ATOM 745 C C . SER A 1 90 ? 14.344 0.028 -13.451 1.00 61.03 90 SER A C 1
ATOM 747 O O . SER A 1 90 ? 15.013 -0.216 -12.451 1.00 61.03 90 SER A O 1
ATOM 749 N N . GLN A 1 91 ? 14.944 0.559 -14.519 1.00 54.62 91 GLN A N 1
ATOM 750 C CA . GLN A 1 91 ? 16.342 1.002 -14.465 1.00 54.62 91 GLN A CA 1
ATOM 751 C C . GLN A 1 91 ? 16.384 2.333 -13.702 1.00 54.62 91 GLN A C 1
ATOM 753 O O . GLN A 1 91 ? 16.080 3.360 -14.291 1.00 54.62 91 GLN A O 1
ATOM 758 N N . TRP A 1 92 ? 16.768 2.303 -12.421 1.00 56.56 92 TRP A N 1
ATOM 759 C CA . TRP A 1 92 ? 17.148 3.462 -11.583 1.00 56.56 92 TRP A CA 1
ATOM 760 C C . TRP A 1 92 ? 16.078 4.118 -10.697 1.00 56.56 92 TRP A C 1
ATOM 762 O O . TRP A 1 92 ? 16.434 5.002 -9.919 1.00 56.56 92 TRP A O 1
ATOM 772 N N . VAL A 1 93 ? 14.816 3.676 -10.702 1.00 61.00 93 VAL A N 1
ATOM 773 C CA . VAL A 1 93 ? 13.793 4.278 -9.827 1.00 61.00 93 VAL A CA 1
ATOM 774 C C . VAL A 1 93 ? 13.655 3.485 -8.529 1.00 61.00 93 VAL A C 1
ATOM 776 O O . VAL A 1 93 ? 13.290 2.308 -8.518 1.00 61.00 93 VAL A O 1
ATOM 779 N N . ARG A 1 94 ? 13.935 4.135 -7.399 1.00 71.88 94 ARG A N 1
ATOM 780 C CA . ARG A 1 94 ? 13.668 3.581 -6.066 1.00 71.88 94 ARG A CA 1
ATOM 781 C C . ARG A 1 94 ? 12.291 4.036 -5.615 1.00 71.88 94 ARG A C 1
ATOM 783 O O . ARG A 1 94 ? 12.066 5.230 -5.449 1.00 71.88 94 ARG A O 1
ATOM 790 N N . MET A 1 95 ? 11.393 3.083 -5.403 1.00 78.50 95 MET A N 1
ATOM 791 C CA . MET A 1 95 ? 10.077 3.360 -4.841 1.00 78.50 95 MET A CA 1
ATOM 792 C C . MET A 1 95 ? 10.128 3.172 -3.326 1.00 78.50 95 MET A C 1
ATOM 794 O O . MET A 1 95 ? 10.517 2.108 -2.836 1.00 78.50 95 MET A O 1
ATOM 798 N N . SER A 1 96 ? 9.722 4.214 -2.604 1.00 84.69 96 SER A N 1
ATOM 799 C CA . SER A 1 96 ? 9.632 4.207 -1.147 1.00 84.69 96 SER A CA 1
ATOM 800 C C . SER A 1 96 ? 8.329 4.862 -0.703 1.00 84.69 96 SER A C 1
ATOM 802 O O . SER A 1 96 ? 7.865 5.824 -1.308 1.00 84.69 96 SER A O 1
ATOM 804 N N . TYR A 1 97 ? 7.752 4.353 0.377 1.00 88.88 97 TYR A N 1
ATOM 805 C CA . TYR A 1 97 ? 6.571 4.923 1.010 1.00 88.88 97 TYR A CA 1
ATOM 806 C C . TYR A 1 97 ? 6.654 4.729 2.513 1.00 88.88 97 TYR A C 1
ATOM 808 O O . TYR A 1 97 ? 7.036 3.660 2.987 1.00 88.88 97 TYR A O 1
ATOM 816 N N . ARG A 1 98 ? 6.255 5.750 3.266 1.00 91.75 98 ARG A N 1
ATOM 817 C CA . ARG A 1 98 ? 6.045 5.630 4.701 1.00 91.75 98 ARG A CA 1
ATOM 818 C C . ARG A 1 98 ? 4.822 6.439 5.094 1.00 91.75 98 ARG A C 1
ATOM 820 O O . ARG A 1 98 ? 4.786 7.638 4.843 1.00 91.75 98 ARG A O 1
ATOM 827 N N . GLY A 1 99 ? 3.865 5.792 5.741 1.00 93.81 99 GLY A N 1
ATOM 828 C CA . GLY A 1 99 ? 2.673 6.462 6.241 1.00 93.81 99 GLY A CA 1
ATOM 829 C C . GLY A 1 99 ? 1.643 5.489 6.788 1.00 93.81 99 GLY A C 1
ATOM 830 O O . GLY A 1 99 ? 1.731 4.280 6.579 1.00 93.81 99 GLY A O 1
ATOM 831 N N . VAL A 1 100 ? 0.663 6.043 7.488 1.00 95.38 100 VAL A N 1
ATOM 832 C CA . VAL A 1 100 ? -0.549 5.355 7.925 1.00 95.38 100 VAL A CA 1
ATOM 833 C C . VAL A 1 100 ? -1.627 5.573 6.872 1.00 95.38 100 VAL A C 1
ATOM 835 O O . VAL A 1 100 ? -1.957 6.712 6.535 1.00 95.38 100 VAL A O 1
ATOM 838 N N . ILE A 1 101 ? -2.165 4.475 6.351 1.00 94.62 101 ILE A N 1
ATOM 839 C CA . ILE A 1 101 ? -3.251 4.468 5.373 1.00 94.62 101 ILE A CA 1
ATOM 840 C C . ILE A 1 101 ? -4.555 4.168 6.118 1.00 94.62 101 ILE A C 1
ATOM 842 O O . ILE A 1 101 ? -4.647 3.170 6.833 1.00 94.62 101 ILE A O 1
ATOM 846 N N . SER A 1 102 ? -5.554 5.037 5.969 1.00 93.50 102 SER A N 1
ATOM 847 C CA . SER A 1 102 ? -6.887 4.877 6.562 1.00 93.50 102 SER A CA 1
ATOM 848 C C . SER A 1 102 ? -7.917 5.707 5.800 1.00 93.50 102 SER A C 1
ATOM 850 O O . SER A 1 102 ? -7.594 6.792 5.327 1.00 93.50 102 SER A O 1
ATOM 852 N N . HIS A 1 103 ? -9.166 5.247 5.710 1.00 90.19 103 HIS A N 1
ATOM 853 C CA . HIS A 1 103 ? -10.270 6.091 5.233 1.00 90.19 103 HIS A CA 1
ATOM 854 C C . HIS A 1 103 ? -10.695 7.176 6.242 1.00 90.19 103 HIS A C 1
ATOM 856 O O . HIS A 1 103 ? -11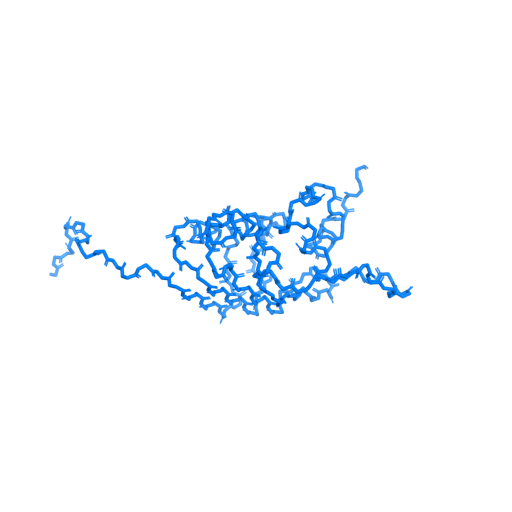.384 8.120 5.860 1.00 90.19 103 HIS A O 1
ATOM 862 N N . ASP A 1 104 ? -10.279 7.072 7.507 1.00 89.88 104 ASP A N 1
ATOM 863 C CA . ASP A 1 104 ? -10.460 8.127 8.508 1.00 89.88 104 ASP A CA 1
ATOM 864 C C . ASP A 1 104 ? -9.291 9.121 8.452 1.00 89.88 104 ASP A C 1
ATOM 866 O O . ASP A 1 104 ? -8.142 8.779 8.754 1.00 89.88 104 ASP A O 1
ATOM 870 N N . SER A 1 105 ? -9.589 10.372 8.095 1.00 87.62 105 SER A N 1
ATOM 871 C CA . SER A 1 105 ? -8.603 11.449 7.973 1.00 87.62 105 SER A CA 1
ATOM 872 C C . SER A 1 105 ? -7.944 11.851 9.294 1.00 87.62 105 SER A C 1
ATOM 874 O O . SER A 1 105 ? -6.899 12.489 9.260 1.00 87.62 105 SER A O 1
ATOM 876 N N . ASN A 1 106 ? -8.528 11.504 10.446 1.00 89.88 106 ASN A N 1
ATOM 877 C CA . ASN A 1 106 ? -7.909 11.750 11.754 1.00 89.88 106 ASN A CA 1
ATOM 878 C C . ASN A 1 106 ? -6.814 10.724 12.086 1.00 89.88 106 ASN A C 1
ATOM 880 O O . ASN A 1 106 ? -6.018 10.947 12.995 1.00 89.88 106 ASN A O 1
ATOM 884 N N . ILE A 1 107 ? -6.796 9.594 11.371 1.00 90.88 107 ILE A N 1
ATOM 885 C CA . ILE A 1 107 ? -5.839 8.493 11.548 1.00 90.88 107 ILE A CA 1
ATOM 886 C C . ILE A 1 107 ? -4.803 8.493 10.421 1.00 90.88 107 ILE A C 1
ATOM 888 O O . ILE A 1 107 ? -3.625 8.217 10.649 1.00 90.88 107 ILE A O 1
ATOM 892 N N . ALA A 1 108 ? -5.247 8.771 9.194 1.00 91.62 108 ALA A N 1
ATOM 893 C CA . ALA A 1 108 ? -4.397 8.820 8.016 1.00 91.62 108 ALA A CA 1
ATOM 894 C C . ALA A 1 108 ? -3.232 9.805 8.194 1.00 91.62 108 ALA A C 1
ATOM 896 O O . ALA A 1 108 ? -3.398 10.912 8.703 1.00 91.62 108 ALA A O 1
ATOM 897 N N . SER A 1 109 ? -2.042 9.417 7.729 1.00 92.25 109 SER A N 1
ATOM 898 C CA . SER A 1 109 ? -0.920 10.354 7.655 1.00 92.25 109 SER A CA 1
ATOM 899 C C . SER A 1 109 ? -1.219 11.499 6.690 1.00 92.25 109 SER A C 1
ATOM 901 O O . SER A 1 109 ? -1.935 11.321 5.701 1.00 92.25 109 SER A O 1
ATOM 903 N N . GLU A 1 110 ? -0.619 12.661 6.962 1.00 90.25 110 GLU A N 1
ATOM 904 C CA . GLU A 1 110 ? -0.677 13.799 6.050 1.00 90.25 110 GLU A CA 1
ATOM 905 C C . GLU A 1 110 ? -0.196 13.380 4.660 1.00 90.25 110 GLU A C 1
ATOM 907 O O . GLU A 1 110 ? 0.837 12.724 4.493 1.00 90.25 110 GLU A O 1
ATOM 912 N N . ARG A 1 111 ? -0.999 13.740 3.662 1.00 86.06 111 ARG A N 1
ATOM 913 C CA . ARG A 1 111 ? -0.810 13.311 2.285 1.00 86.06 111 ARG A CA 1
ATOM 914 C C . ARG A 1 111 ? 0.049 14.302 1.536 1.00 86.06 111 ARG A C 1
ATOM 916 O O . ARG A 1 111 ? -0.116 15.515 1.670 1.00 86.06 111 ARG A O 1
ATOM 923 N N . LYS A 1 112 ? 0.937 13.789 0.694 1.00 75.88 112 LYS A N 1
ATOM 924 C CA . LYS A 1 112 ? 1.826 14.642 -0.082 1.00 75.88 112 LYS A CA 1
ATOM 925 C C . LYS A 1 112 ? 1.033 15.300 -1.209 1.00 75.88 112 LYS A C 1
ATOM 927 O O . LYS A 1 112 ? 0.437 14.627 -2.050 1.00 75.88 112 LYS A O 1
ATOM 932 N N . MET A 1 113 ? 1.020 16.631 -1.241 1.00 64.75 113 MET A N 1
ATOM 933 C CA . MET A 1 113 ? 0.512 17.365 -2.402 1.00 64.75 113 MET A CA 1
ATOM 934 C C . MET A 1 113 ? 1.476 17.211 -3.586 1.00 64.75 113 MET A C 1
ATOM 936 O O . MET A 1 113 ? 2.627 16.820 -3.396 1.00 64.75 113 MET A O 1
ATOM 940 N N . LEU A 1 114 ? 0.978 17.461 -4.807 1.00 60.28 114 LEU A N 1
ATOM 941 C CA . LEU A 1 114 ? 1.737 17.359 -6.062 1.00 60.28 114 LEU A CA 1
ATOM 942 C C . LEU A 1 114 ? 3.178 17.836 -5.869 1.00 60.28 114 LEU A C 1
ATOM 944 O O . LEU A 1 114 ? 3.406 18.978 -5.474 1.00 60.28 114 LEU A O 1
ATOM 948 N N . SER A 1 115 ? 4.129 16.946 -6.148 1.00 55.12 115 SER A N 1
ATOM 949 C CA . SER A 1 115 ? 5.537 17.313 -6.152 1.00 55.12 115 SER A CA 1
ATOM 950 C C . SER A 1 115 ? 5.748 18.468 -7.127 1.00 55.12 115 SER A C 1
ATOM 952 O O . SER A 1 115 ? 5.389 18.374 -8.300 1.00 55.12 115 SER A O 1
ATOM 954 N N . SER A 1 116 ? 6.323 19.558 -6.623 1.00 48.84 116 SER A N 1
ATOM 955 C CA . SER A 1 116 ? 6.768 20.706 -7.408 1.00 48.84 116 SER A CA 1
ATOM 956 C C . SER A 1 116 ? 8.112 20.451 -8.102 1.00 48.84 116 SER A C 1
ATOM 958 O O . SER A 1 116 ? 8.749 21.413 -8.523 1.00 48.84 116 SER A O 1
ATOM 960 N N . ASP A 1 117 ? 8.575 19.195 -8.160 1.00 52.97 117 ASP A N 1
ATOM 961 C CA . ASP A 1 117 ? 9.871 18.819 -8.722 1.00 52.97 117 ASP A CA 1
ATOM 962 C C . ASP A 1 117 ? 9.958 19.191 -10.219 1.00 52.97 117 ASP A C 1
ATOM 964 O O . ASP A 1 117 ? 9.249 18.599 -11.044 1.00 52.97 117 ASP A O 1
ATOM 968 N N . PRO A 1 118 ? 10.817 20.163 -10.585 1.00 40.78 118 PRO A N 1
ATOM 969 C CA . PRO A 1 118 ? 10.997 20.613 -11.963 1.00 40.78 118 PRO A CA 1
ATOM 970 C C . PRO A 1 118 ? 11.571 19.538 -12.895 1.00 40.78 118 PRO A C 1
ATOM 972 O O . PRO A 1 118 ? 11.424 19.661 -14.110 1.00 40.78 118 PRO A O 1
ATOM 975 N N . GLU A 1 119 ? 12.214 18.493 -12.360 1.00 43.84 119 GLU A N 1
ATOM 976 C CA . GLU A 1 119 ? 12.808 17.408 -13.155 1.00 43.84 119 GLU A CA 1
ATOM 977 C C . GLU A 1 119 ? 11.781 16.345 -13.583 1.00 43.84 119 GLU A C 1
ATOM 979 O O . GLU A 1 119 ? 12.095 15.447 -14.365 1.00 43.84 119 GLU A O 1
ATOM 984 N N . GLY A 1 120 ? 10.529 16.441 -13.111 1.00 42.97 120 GLY A N 1
ATOM 985 C CA . GLY A 1 120 ? 9.448 15.540 -13.517 1.00 42.97 120 GLY A CA 1
ATOM 986 C C . GLY A 1 120 ? 9.624 14.092 -13.046 1.00 42.97 120 GLY A C 1
ATOM 987 O O . GLY A 1 120 ? 8.900 13.206 -13.514 1.00 42.97 120 GLY A O 1
ATOM 988 N N . LEU A 1 121 ? 10.553 13.833 -12.118 1.00 52.25 121 LEU A N 1
ATOM 989 C CA . LEU A 1 121 ? 10.656 12.549 -11.439 1.00 52.25 121 LEU A CA 1
ATOM 990 C C . LEU A 1 121 ? 9.382 12.364 -10.609 1.00 52.25 121 LEU A C 1
ATOM 992 O O . LEU A 1 121 ? 9.127 13.063 -9.631 1.00 52.25 121 LEU A O 1
ATOM 996 N N . MET A 1 122 ? 8.518 11.456 -11.061 1.00 64.94 122 MET A N 1
ATOM 997 C CA . MET A 1 122 ? 7.219 11.243 -10.433 1.00 64.94 122 MET A CA 1
ATOM 998 C C . MET A 1 122 ? 7.418 10.796 -8.988 1.00 64.94 122 MET A C 1
ATOM 1000 O O . MET A 1 122 ? 7.995 9.744 -8.721 1.00 64.94 122 MET A O 1
ATOM 1004 N N . ASP A 1 123 ? 6.935 11.614 -8.058 1.00 78.38 123 ASP A N 1
ATOM 1005 C CA . ASP A 1 123 ? 7.044 11.345 -6.635 1.00 78.38 123 ASP A CA 1
ATOM 1006 C C . ASP A 1 123 ? 6.356 10.018 -6.296 1.00 78.38 123 ASP A C 1
ATOM 1008 O O . ASP A 1 123 ? 5.145 9.842 -6.490 1.00 78.38 123 ASP A O 1
ATOM 1012 N N . SER A 1 124 ? 7.162 9.066 -5.819 1.00 79.50 124 SER A N 1
ATOM 1013 C CA . SER A 1 124 ? 6.695 7.708 -5.568 1.00 79.50 124 SER A CA 1
ATOM 1014 C C . SER A 1 124 ? 5.619 7.638 -4.494 1.00 79.50 124 SER A C 1
ATOM 1016 O O . SER A 1 124 ? 4.664 6.872 -4.640 1.00 79.50 124 SER A O 1
ATOM 1018 N N . GLN A 1 125 ? 5.708 8.498 -3.480 1.00 86.62 125 GLN A N 1
ATOM 1019 C CA . GLN A 1 125 ? 4.714 8.581 -2.426 1.00 86.62 125 GLN A CA 1
ATOM 1020 C C . GLN A 1 125 ? 3.411 9.165 -2.968 1.00 86.62 125 GLN A C 1
ATOM 1022 O O . GLN A 1 125 ? 2.364 8.558 -2.768 1.00 86.62 125 GLN A O 1
ATOM 1027 N N . TYR A 1 126 ? 3.465 10.253 -3.742 1.00 85.12 126 TYR A N 1
ATOM 1028 C CA . TYR A 1 126 ? 2.271 10.827 -4.375 1.00 85.12 126 TYR A CA 1
ATOM 1029 C C . TYR A 1 126 ? 1.522 9.795 -5.235 1.00 85.12 126 TYR A C 1
ATOM 1031 O O . TYR A 1 126 ? 0.308 9.617 -5.115 1.00 85.12 126 TYR A O 1
ATOM 1039 N N . CYS A 1 127 ? 2.246 9.072 -6.093 1.00 85.75 127 CYS A N 1
ATOM 1040 C CA . CYS A 1 127 ? 1.645 8.077 -6.978 1.00 85.75 127 CYS A CA 1
ATOM 1041 C C . CYS A 1 127 ? 1.047 6.892 -6.205 1.00 85.75 127 CYS A C 1
ATOM 1043 O O . CYS A 1 127 ? -0.012 6.389 -6.589 1.00 85.75 127 CYS A O 1
ATOM 1045 N N . LEU A 1 128 ? 1.705 6.444 -5.132 1.00 89.69 128 LEU A N 1
ATOM 1046 C CA . LEU A 1 128 ? 1.196 5.386 -4.261 1.00 89.69 128 LEU A CA 1
ATOM 1047 C C . LEU A 1 128 ? -0.033 5.848 -3.476 1.00 89.69 128 LEU A C 1
ATOM 1049 O O . LEU A 1 128 ? -1.022 5.126 -3.438 1.00 89.69 128 LEU A O 1
ATOM 1053 N N . GLU A 1 129 ? -0.040 7.068 -2.940 1.00 91.31 129 GLU A N 1
ATOM 1054 C CA . GLU A 1 129 ? -1.197 7.630 -2.238 1.00 91.31 129 GLU A CA 1
ATOM 1055 C C . GLU A 1 129 ? -2.423 7.730 -3.152 1.00 91.31 129 GLU A C 1
ATOM 1057 O O . GLU A 1 129 ? -3.510 7.308 -2.763 1.00 91.31 129 GLU A O 1
ATOM 1062 N N . LYS A 1 130 ? -2.267 8.190 -4.403 1.00 89.81 130 LYS A N 1
ATOM 1063 C CA . LYS A 1 130 ? -3.375 8.179 -5.380 1.00 89.81 130 LYS A CA 1
ATOM 1064 C C . LYS A 1 130 ? -3.987 6.787 -5.567 1.00 89.81 130 LYS A C 1
ATOM 1066 O O . LYS A 1 130 ? -5.185 6.677 -5.825 1.00 89.81 130 LYS A O 1
ATOM 1071 N N . HIS A 1 131 ? -3.177 5.736 -5.454 1.00 91.62 131 HIS A N 1
ATOM 1072 C CA . HIS A 1 131 ? -3.638 4.356 -5.547 1.00 91.62 131 HIS A CA 1
ATOM 1073 C C . HIS A 1 131 ? -4.267 3.857 -4.235 1.00 91.62 131 HIS A C 1
ATOM 1075 O O . HIS A 1 131 ? -5.376 3.326 -4.262 1.00 91.62 131 HIS A O 1
ATOM 1081 N N . PHE A 1 132 ? -3.601 4.057 -3.095 1.00 92.81 132 PHE A N 1
ATOM 1082 C CA . PHE A 1 132 ? -4.049 3.593 -1.777 1.00 92.81 132 PHE A CA 1
ATOM 1083 C C . PHE A 1 132 ? -5.331 4.266 -1.283 1.00 92.81 132 PHE A C 1
ATOM 1085 O O . PHE A 1 132 ? -6.083 3.649 -0.543 1.00 92.81 132 PHE A O 1
ATOM 1092 N N . TYR A 1 133 ? -5.613 5.493 -1.719 1.00 90.69 133 TYR A N 1
ATOM 1093 C CA . TYR A 1 133 ? -6.857 6.202 -1.392 1.00 90.69 133 TYR A CA 1
ATOM 1094 C C . TYR A 1 133 ? -7.922 6.085 -2.492 1.00 90.69 133 TYR A C 1
ATOM 1096 O O . TYR A 1 133 ? -8.906 6.818 -2.493 1.00 90.69 133 TYR A O 1
ATOM 1104 N N . ASN A 1 134 ? -7.723 5.175 -3.452 1.00 89.62 134 ASN A N 1
ATOM 1105 C CA . ASN A 1 134 ? -8.646 4.899 -4.554 1.00 89.62 134 ASN A CA 1
ATOM 1106 C C . ASN A 1 134 ? -9.036 6.131 -5.403 1.00 89.62 134 ASN A C 1
ATOM 1108 O O . ASN A 1 134 ? -10.086 6.152 -6.043 1.00 89.62 134 ASN A O 1
ATOM 1112 N N . GLU A 1 135 ? -8.186 7.159 -5.440 1.00 89.25 135 GLU A N 1
ATOM 1113 C CA . GLU A 1 135 ? -8.440 8.383 -6.210 1.00 89.25 135 GLU A CA 1
ATOM 1114 C C . GLU A 1 135 ? -8.174 8.197 -7.698 1.00 89.25 135 GLU A C 1
ATOM 1116 O O . GLU A 1 135 ? -8.785 8.855 -8.540 1.00 89.25 135 GLU A O 1
ATOM 1121 N N . LEU A 1 136 ? -7.227 7.316 -8.026 1.00 85.19 136 LEU A N 1
ATOM 1122 C CA . LEU A 1 136 ? -6.871 7.009 -9.397 1.00 85.19 136 LEU A CA 1
ATOM 1123 C C . LEU A 1 136 ? -6.725 5.493 -9.574 1.00 85.19 136 LEU A C 1
ATOM 1125 O O . LEU A 1 136 ? -5.799 4.891 -9.018 1.00 85.19 136 LEU A O 1
ATOM 1129 N N . PRO A 1 137 ? -7.588 4.858 -10.392 1.00 86.00 137 PRO A N 1
ATOM 1130 C CA . PRO A 1 137 ? -7.445 3.448 -10.723 1.00 86.00 137 PRO A CA 1
ATOM 1131 C C . PRO A 1 137 ? -6.052 3.148 -11.279 1.00 86.00 137 PRO A C 1
ATOM 1133 O O . PRO A 1 137 ? -5.525 3.922 -12.080 1.00 86.00 137 PRO A O 1
ATOM 1136 N N . PHE A 1 138 ? -5.485 1.985 -10.939 1.00 85.75 138 PHE A N 1
ATOM 1137 C CA . PHE A 1 138 ? -4.127 1.602 -11.354 1.00 85.75 138 PHE A CA 1
ATOM 1138 C C . PHE A 1 138 ? -3.887 1.775 -12.866 1.00 85.75 138 PHE A C 1
ATOM 1140 O O . PHE A 1 138 ? -2.843 2.275 -13.277 1.00 85.75 138 PHE A O 1
ATOM 1147 N N . LYS A 1 139 ? -4.882 1.439 -13.707 1.00 84.69 139 LYS A N 1
ATOM 1148 C CA . LYS A 1 139 ? -4.809 1.601 -15.173 1.00 84.69 139 LYS A CA 1
ATOM 1149 C C . LYS A 1 139 ? -4.505 3.038 -15.624 1.00 84.69 139 LYS A C 1
ATOM 1151 O O . LYS A 1 139 ? -3.811 3.213 -16.625 1.00 84.69 139 LYS A O 1
ATOM 1156 N N . TYR A 1 140 ? -4.986 4.033 -14.879 1.00 83.88 140 TYR A N 1
ATOM 1157 C CA . TYR A 1 140 ? -4.833 5.460 -15.166 1.00 83.88 140 TYR A CA 1
ATOM 1158 C C . TYR A 1 140 ? -3.726 6.122 -14.340 1.00 83.88 140 TYR A C 1
ATOM 1160 O O . TYR A 1 140 ? -3.352 7.257 -14.618 1.00 83.88 140 TYR A O 1
ATOM 1168 N N . ASN A 1 141 ? -3.159 5.419 -13.356 1.00 86.06 141 ASN A N 1
ATOM 1169 C CA . ASN A 1 141 ? -2.039 5.900 -12.558 1.00 86.06 141 ASN A CA 1
ATOM 1170 C C . ASN A 1 141 ? -0.717 5.731 -13.320 1.00 86.06 141 ASN A C 1
ATOM 1172 O O . ASN A 1 141 ? 0.073 4.822 -13.061 1.00 86.06 141 ASN A O 1
ATOM 1176 N N . TYR A 1 142 ? -0.502 6.599 -14.312 1.00 82.38 142 TYR A N 1
ATOM 1177 C CA . TYR A 1 142 ? 0.665 6.546 -15.192 1.00 82.38 142 TYR A CA 1
ATOM 1178 C C . TYR A 1 142 ? 1.986 6.649 -14.437 1.00 82.38 142 TYR A C 1
ATOM 1180 O O . TYR A 1 142 ? 2.938 5.995 -14.846 1.00 82.38 142 TYR A O 1
ATOM 1188 N N . GLY A 1 143 ? 2.040 7.392 -13.328 1.00 81.44 143 GLY A N 1
ATOM 1189 C CA . GLY A 1 143 ? 3.256 7.486 -12.527 1.00 81.44 143 GLY A CA 1
ATOM 1190 C C . GLY A 1 143 ? 3.581 6.214 -11.781 1.00 81.44 143 GLY A C 1
ATOM 1191 O O . GLY A 1 143 ? 4.698 5.714 -11.889 1.00 81.44 143 GLY A O 1
ATOM 1192 N N . LEU A 1 144 ? 2.586 5.601 -11.139 1.00 83.62 144 LEU A N 1
ATOM 1193 C CA . LEU A 1 144 ? 2.777 4.294 -10.524 1.00 83.62 144 LEU A CA 1
ATOM 1194 C C . LEU A 1 144 ? 3.179 3.234 -11.557 1.00 83.62 144 LEU A C 1
ATOM 1196 O O . LEU A 1 144 ? 4.116 2.469 -11.336 1.00 83.62 144 LEU A O 1
ATOM 1200 N N . ARG A 1 145 ? 2.519 3.230 -12.720 1.00 82.25 145 ARG A N 1
ATOM 1201 C CA . ARG A 1 145 ? 2.853 2.329 -13.829 1.00 82.25 145 ARG A CA 1
ATOM 1202 C C . ARG A 1 145 ? 4.261 2.574 -14.370 1.00 82.25 145 ARG A C 1
ATOM 1204 O O . ARG A 1 145 ? 4.967 1.601 -14.614 1.00 82.25 145 ARG A O 1
ATOM 1211 N N . PHE A 1 146 ? 4.663 3.832 -14.547 1.00 79.31 146 PHE A N 1
ATOM 1212 C CA . PHE A 1 146 ? 5.990 4.209 -15.029 1.00 79.31 146 PHE A CA 1
ATOM 1213 C C . PHE A 1 146 ? 7.076 3.720 -14.077 1.00 79.31 146 PHE A C 1
ATOM 1215 O O . PHE A 1 146 ? 7.981 3.021 -14.523 1.00 79.31 146 PHE A O 1
ATOM 1222 N N . MET A 1 147 ? 6.933 3.988 -12.773 1.00 79.19 147 MET A N 1
ATOM 1223 C CA . MET A 1 147 ? 7.890 3.520 -11.769 1.00 79.19 147 MET A CA 1
ATOM 1224 C C . MET A 1 147 ? 8.043 2.002 -11.833 1.00 79.19 147 MET A C 1
ATOM 1226 O O . MET A 1 147 ? 9.154 1.501 -11.960 1.00 79.19 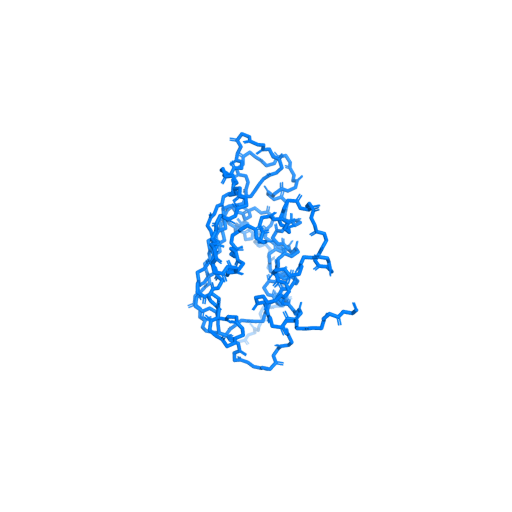147 MET A O 1
ATOM 1230 N N . LEU A 1 148 ? 6.929 1.264 -11.897 1.00 79.69 148 LEU A N 1
ATOM 1231 C CA . LEU A 1 148 ? 6.953 -0.193 -12.030 1.00 79.69 148 LEU A CA 1
ATOM 1232 C C . LEU A 1 148 ? 7.586 -0.691 -13.348 1.00 79.69 148 LEU A C 1
ATOM 1234 O O . LEU A 1 148 ? 7.999 -1.843 -13.419 1.00 79.69 148 LEU A O 1
ATOM 1238 N N . GLY A 1 149 ? 7.742 0.148 -14.375 1.00 74.81 149 GLY A N 1
ATOM 1239 C CA . GLY A 1 149 ? 8.318 -0.222 -15.675 1.00 74.81 149 GLY A CA 1
ATOM 1240 C C . GLY A 1 149 ? 7.281 -0.483 -16.774 1.00 74.81 149 GLY A C 1
ATOM 1241 O O . GLY A 1 149 ? 7.604 -1.029 -17.828 1.00 74.81 149 GLY A O 1
ATOM 1242 N N . GLY A 1 150 ? 6.025 -0.091 -16.556 1.00 69.81 150 GLY A N 1
ATOM 1243 C CA . GLY A 1 150 ? 4.951 -0.149 -17.541 1.00 69.81 150 GLY A CA 1
ATOM 1244 C C . GLY A 1 150 ? 4.966 1.044 -18.495 1.00 69.81 150 GLY A C 1
ATOM 1245 O O . GLY A 1 150 ? 4.199 1.983 -18.313 1.00 69.81 150 GLY A O 1
ATOM 1246 N N . TRP A 1 151 ? 5.789 0.982 -19.546 1.00 61.31 151 TRP A N 1
ATOM 1247 C CA . TRP A 1 151 ? 6.016 2.094 -20.489 1.00 61.31 151 TRP A CA 1
ATOM 1248 C C . TRP A 1 151 ? 4.976 2.225 -21.624 1.00 61.31 151 TRP A C 1
ATOM 1250 O O . TRP A 1 151 ? 5.068 3.113 -22.467 1.00 61.31 151 TRP A O 1
ATOM 1260 N N . LYS A 1 152 ? 3.947 1.378 -21.708 1.00 50.72 152 LYS A N 1
ATOM 1261 C CA . LYS A 1 152 ? 2.977 1.515 -22.810 1.00 50.72 152 LYS A CA 1
ATOM 1262 C C . LYS A 1 152 ? 1.965 2.635 -22.525 1.00 50.72 152 LYS A C 1
ATOM 1264 O O . LYS A 1 152 ? 0.986 2.417 -21.802 1.00 50.72 152 LYS A O 1
ATOM 1269 N N . ARG A 1 153 ? 2.217 3.819 -23.112 1.00 39.66 153 ARG A N 1
ATOM 1270 C CA . ARG A 1 153 ? 1.156 4.722 -23.597 1.00 39.66 153 ARG A CA 1
ATOM 1271 C C . ARG A 1 153 ? 0.286 3.875 -24.531 1.00 39.66 153 ARG A C 1
ATOM 1273 O O . ARG A 1 153 ? 0.818 3.312 -25.485 1.00 39.66 153 ARG A O 1
ATOM 1280 N N . VAL A 1 154 ? -0.980 3.686 -24.172 1.00 41.38 154 VAL A N 1
ATOM 1281 C CA . VAL A 1 154 ? -1.997 3.206 -25.118 1.00 41.38 154 VAL A CA 1
ATOM 1282 C C . VAL A 1 154 ? -2.497 4.431 -25.856 1.00 41.38 154 VAL A C 1
ATOM 1284 O O . VAL A 1 154 ? -2.714 5.443 -25.150 1.00 41.38 154 VAL A O 1
#

Organism: NCBI:txid396571

Radius of gyration: 16.94 Å; chains: 1; bounding box: 31×60×43 Å